Protein AF-A0A357KMP2-F1 (afdb_monomer_lite)

Rad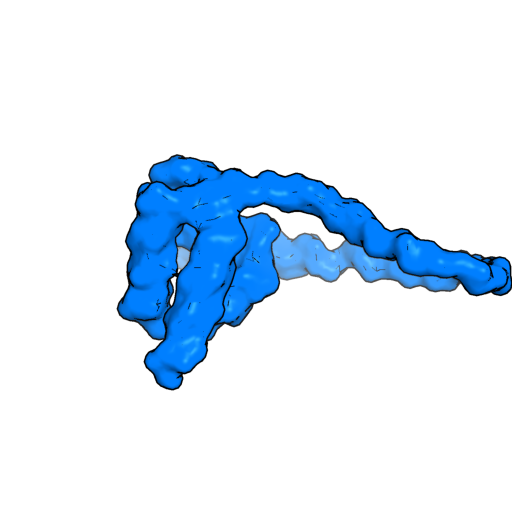ius of gyration: 18.33 Å; chains: 1; bounding box: 53×43×27 Å

Sequence (102 aa):
MFADAYLDALNSAADGLELDSKSAGDTPASSDIESSPAVPENMPKGLSKDGFEVFLQKRFFGSFAFYEKLDNDAKEKVFSAYGGKPNIDFVRDQIKRQYLRK

Structure (mmCIF, N/CA/C/O backbone):
data_AF-A0A357KMP2-F1
#
_entry.id   AF-A0A357KMP2-F1
#
loop_
_atom_site.group_PDB
_atom_site.id
_atom_site.type_symbol
_atom_site.label_atom_id
_atom_site.label_alt_id
_atom_site.label_comp_id
_atom_site.label_asym_id
_atom_site.label_entity_id
_atom_site.label_seq_id
_atom_site.pdbx_PDB_ins_code
_atom_site.Cartn_x
_atom_site.Cartn_y
_atom_site.Cartn_z
_atom_site.occupancy
_atom_site.B_iso_or_equiv
_atom_site.auth_seq_id
_atom_site.auth_comp_id
_atom_site.auth_asym_id
_atom_site.auth_atom_id
_atom_site.pdbx_PDB_model_num
ATOM 1 N N . MET A 1 1 ? -4.134 27.344 -0.720 1.00 49.44 1 MET A N 1
ATOM 2 C CA . MET A 1 1 ? -2.751 27.357 -1.238 1.00 49.44 1 MET A CA 1
ATOM 3 C C . MET A 1 1 ? -1.843 26.752 -0.172 1.00 49.44 1 MET A C 1
ATOM 5 O O . MET A 1 1 ? -1.400 27.478 0.699 1.00 49.44 1 MET A O 1
ATOM 9 N N . PHE A 1 2 ? -1.664 25.427 -0.157 1.00 54.44 2 PHE A N 1
ATOM 10 C CA . PHE A 1 2 ? -0.777 24.734 0.804 1.00 54.44 2 PHE A CA 1
ATOM 11 C C . PHE A 1 2 ? 0.027 23.586 0.156 1.00 54.44 2 PHE A C 1
ATOM 13 O O . PHE A 1 2 ? 0.756 22.888 0.848 1.00 54.44 2 PHE A O 1
ATOM 20 N N . ALA A 1 3 ? -0.103 23.381 -1.162 1.00 57.00 3 ALA A N 1
ATOM 21 C CA . ALA A 1 3 ? 0.567 22.296 -1.881 1.00 57.00 3 ALA A CA 1
ATOM 22 C C . ALA A 1 3 ? 2.037 22.624 -2.212 1.00 57.00 3 ALA A C 1
ATOM 24 O O . ALA A 1 3 ? 2.875 21.728 -2.198 1.00 57.00 3 ALA A O 1
ATOM 25 N N . ASP A 1 4 ? 2.364 23.903 -2.432 1.00 55.62 4 ASP A N 1
ATOM 26 C CA . ASP A 1 4 ? 3.716 24.336 -2.806 1.00 55.62 4 ASP A CA 1
ATOM 27 C C . ASP A 1 4 ? 4.765 24.103 -1.709 1.00 55.62 4 ASP A C 1
ATOM 29 O O . ASP A 1 4 ? 5.858 23.629 -1.995 1.00 55.62 4 ASP A O 1
ATOM 33 N N . ALA A 1 5 ? 4.424 24.342 -0.437 1.00 62.03 5 ALA A N 1
ATOM 34 C CA . ALA A 1 5 ? 5.373 24.179 0.672 1.00 62.03 5 ALA A CA 1
ATOM 35 C C . ALA A 1 5 ? 5.770 22.711 0.921 1.00 62.03 5 ALA A C 1
ATOM 37 O O . ALA A 1 5 ? 6.855 22.430 1.425 1.00 62.03 5 ALA A O 1
ATOM 38 N N . TYR A 1 6 ? 4.892 21.765 0.574 1.00 56.94 6 TYR A N 1
ATOM 39 C CA . TYR A 1 6 ? 5.162 20.339 0.745 1.00 56.94 6 TYR A CA 1
ATOM 40 C C . TYR A 1 6 ? 6.099 19.798 -0.346 1.00 56.94 6 TYR A C 1
ATOM 42 O O . TYR A 1 6 ? 6.945 18.950 -0.064 1.00 56.94 6 TYR A O 1
ATOM 50 N N . LEU A 1 7 ? 5.978 20.310 -1.576 1.00 61.59 7 LEU A N 1
ATOM 51 C CA . LEU A 1 7 ? 6.862 19.944 -2.686 1.00 61.59 7 LEU A CA 1
ATOM 52 C C . LEU A 1 7 ? 8.263 20.553 -2.534 1.00 61.59 7 LEU A C 1
ATOM 54 O O . LEU A 1 7 ? 9.247 19.875 -2.826 1.00 61.59 7 LEU A O 1
ATOM 58 N N . ASP A 1 8 ? 8.366 21.774 -2.006 1.00 64.25 8 ASP A N 1
ATOM 59 C CA . ASP A 1 8 ? 9.650 22.443 -1.749 1.00 64.25 8 ASP A CA 1
ATOM 60 C C . ASP A 1 8 ? 10.499 21.702 -0.695 1.00 64.25 8 ASP A C 1
ATOM 62 O O . ASP A 1 8 ? 11.690 21.445 -0.892 1.00 64.25 8 ASP A O 1
ATOM 66 N N . ALA A 1 9 ? 9.857 21.228 0.379 1.00 61.97 9 ALA A N 1
ATOM 67 C CA . ALA A 1 9 ? 10.526 20.469 1.435 1.00 61.97 9 ALA A CA 1
ATOM 68 C C . ALA A 1 9 ? 11.069 19.105 0.965 1.00 61.97 9 ALA A C 1
ATOM 70 O O . ALA A 1 9 ? 12.056 18.614 1.513 1.00 61.97 9 ALA A O 1
ATOM 71 N N . LEU A 1 10 ? 10.443 18.484 -0.042 1.00 61.62 10 LEU A N 1
ATOM 72 C CA . LEU A 1 10 ? 10.915 17.218 -0.614 1.00 61.62 10 LEU A CA 1
ATOM 73 C C . LEU A 1 10 ? 12.102 17.418 -1.560 1.00 61.62 10 LEU A C 1
ATOM 75 O O . LEU A 1 10 ? 12.981 16.558 -1.614 1.00 61.62 10 LEU A O 1
ATOM 79 N N . ASN A 1 11 ? 12.161 18.549 -2.265 1.00 58.81 11 ASN A N 1
ATOM 80 C CA . ASN A 1 11 ? 13.228 18.818 -3.225 1.00 58.81 11 ASN A CA 1
ATOM 81 C C . ASN A 1 11 ? 14.567 19.151 -2.537 1.00 58.81 11 ASN A C 1
ATOM 83 O O . ASN A 1 11 ? 15.624 18.795 -3.048 1.00 58.81 11 ASN A O 1
ATOM 87 N N . SER A 1 12 ? 14.537 19.739 -1.332 1.00 58.06 12 SER A N 1
ATOM 88 C CA . SER A 1 12 ? 15.751 20.011 -0.535 1.00 58.06 12 SER A CA 1
ATOM 89 C C . SER A 1 12 ? 16.427 18.766 0.061 1.00 58.06 12 SER A C 1
ATOM 91 O O . SER A 1 12 ? 17.560 18.855 0.520 1.00 58.06 12 SER A O 1
ATOM 93 N N . ALA A 1 13 ? 15.770 17.600 0.080 1.00 52.97 13 ALA A N 1
ATOM 94 C CA . ALA A 1 13 ? 16.345 16.376 0.653 1.00 52.97 13 ALA A CA 1
ATOM 95 C C . ALA A 1 13 ? 17.140 15.524 -0.360 1.00 52.97 13 ALA A C 1
ATOM 97 O O . ALA A 1 13 ? 17.728 14.515 0.029 1.00 52.97 13 ALA A O 1
ATOM 98 N N . ALA A 1 14 ? 17.147 15.899 -1.645 1.00 51.25 14 ALA A N 1
ATOM 99 C CA . ALA A 1 14 ? 17.776 15.131 -2.723 1.00 51.25 14 ALA A CA 1
ATOM 100 C C . ALA A 1 14 ? 19.175 15.641 -3.137 1.00 51.25 14 ALA A C 1
ATOM 102 O O . ALA A 1 14 ? 19.874 14.951 -3.875 1.00 51.25 14 ALA A O 1
ATOM 103 N N . ASP A 1 15 ? 19.608 16.804 -2.640 1.00 50.09 15 ASP A N 1
ATOM 104 C CA . ASP A 1 15 ? 20.831 17.505 -3.067 1.00 50.09 15 ASP A CA 1
ATOM 105 C C . ASP A 1 15 ? 21.998 17.292 -2.078 1.00 50.09 15 ASP A C 1
ATOM 107 O O . ASP A 1 15 ? 22.557 18.233 -1.527 1.00 50.09 15 ASP A O 1
ATOM 111 N N . GLY A 1 16 ? 22.313 16.035 -1.738 1.00 52.00 16 GLY A N 1
ATOM 112 C CA . GLY A 1 16 ? 23.310 15.765 -0.686 1.00 52.00 16 GLY A CA 1
ATOM 113 C C . GLY A 1 16 ? 24.052 14.432 -0.739 1.00 52.00 16 GLY A C 1
ATOM 114 O O . GLY A 1 16 ? 24.734 14.090 0.223 1.00 52.00 16 GLY A O 1
ATOM 115 N N . LEU A 1 17 ? 23.938 13.663 -1.823 1.00 48.72 17 LEU A N 1
ATOM 116 C CA . LEU A 1 17 ? 24.688 12.413 -1.995 1.00 48.72 17 LEU A CA 1
ATOM 117 C C . LEU A 1 17 ? 25.847 12.614 -2.981 1.00 48.72 17 LEU A C 1
ATOM 119 O O . LEU A 1 17 ? 25.830 12.108 -4.101 1.00 48.72 17 LEU A O 1
ATOM 123 N N . GLU A 1 18 ? 26.868 13.356 -2.545 1.00 48.31 18 GLU A N 1
ATOM 124 C CA . GLU A 1 18 ? 28.194 13.313 -3.166 1.00 48.31 18 GLU A CA 1
ATOM 125 C C . GLU A 1 18 ? 28.878 11.990 -2.791 1.00 48.31 18 GLU A C 1
ATOM 127 O O . GLU A 1 18 ? 29.311 11.777 -1.659 1.00 48.31 18 GLU A O 1
ATOM 132 N N . LEU A 1 19 ? 28.940 11.067 -3.752 1.00 49.41 19 LEU A N 1
ATOM 133 C CA . LEU A 1 19 ? 29.711 9.831 -3.649 1.00 49.41 19 LEU A CA 1
ATOM 134 C C . LEU A 1 19 ? 31.165 10.114 -4.043 1.00 49.41 19 LEU A C 1
ATOM 136 O O . LEU A 1 19 ? 31.521 10.098 -5.225 1.00 49.41 19 LEU A O 1
ATOM 140 N N . ASP A 1 20 ? 32.001 10.360 -3.033 1.00 47.44 20 ASP A N 1
ATOM 141 C CA . ASP A 1 20 ? 33.457 10.399 -3.168 1.00 47.44 20 ASP A CA 1
ATOM 142 C C . ASP A 1 20 ? 33.959 9.043 -3.692 1.00 47.44 20 ASP A C 1
ATOM 144 O O . ASP A 1 20 ? 33.853 7.996 -3.051 1.00 47.44 20 ASP A O 1
ATOM 148 N N . SER A 1 21 ? 34.457 9.065 -4.925 1.00 56.38 21 SER A N 1
ATOM 149 C CA . SER A 1 21 ? 35.055 7.919 -5.595 1.00 56.38 21 SER A CA 1
ATOM 150 C C . SER A 1 21 ? 36.549 7.885 -5.291 1.00 56.38 21 SER A C 1
ATOM 152 O O . SER A 1 21 ? 37.311 8.632 -5.911 1.00 56.38 21 SER A O 1
ATOM 154 N N . LYS A 1 22 ? 37.008 6.986 -4.406 1.00 45.28 22 LYS A N 1
ATOM 155 C CA . LYS A 1 22 ? 38.449 6.704 -4.293 1.00 45.28 22 LYS A CA 1
ATOM 156 C C . LYS A 1 22 ? 38.819 5.288 -3.819 1.00 45.28 22 LYS A C 1
ATOM 158 O O . LYS A 1 22 ? 38.771 4.968 -2.642 1.00 45.28 22 LYS A O 1
ATOM 163 N N . SER A 1 23 ? 39.396 4.552 -4.778 1.00 38.59 23 SER A N 1
ATOM 164 C CA . SER A 1 23 ? 40.558 3.648 -4.654 1.00 38.59 23 SER A CA 1
ATOM 165 C C . SER A 1 23 ? 40.370 2.159 -4.299 1.00 38.59 23 SER A C 1
ATOM 167 O O . SER A 1 23 ? 40.299 1.776 -3.142 1.00 38.59 23 SER A O 1
ATOM 169 N N . ALA A 1 24 ? 40.431 1.347 -5.366 1.00 48.38 24 ALA A N 1
ATOM 170 C CA . ALA A 1 24 ? 41.257 0.147 -5.612 1.00 48.38 24 ALA A CA 1
ATOM 171 C C . ALA A 1 24 ? 41.634 -0.830 -4.473 1.00 48.38 24 ALA A C 1
ATOM 173 O O . ALA A 1 24 ? 42.283 -0.444 -3.505 1.00 48.38 24 ALA A O 1
ATOM 174 N N . GLY A 1 25 ? 41.435 -2.134 -4.729 1.00 41.47 25 GLY A N 1
ATOM 175 C CA . GLY A 1 25 ? 42.171 -3.211 -4.049 1.00 41.47 25 GLY A CA 1
ATOM 176 C C . GLY A 1 25 ? 41.544 -4.609 -4.139 1.00 41.47 25 GLY A C 1
ATOM 177 O O . GLY A 1 25 ? 40.756 -4.972 -3.283 1.00 41.47 25 GLY A O 1
ATOM 178 N N . ASP A 1 26 ? 41.910 -5.349 -5.188 1.00 46.34 26 ASP A N 1
ATOM 179 C CA . ASP A 1 26 ? 42.086 -6.810 -5.327 1.00 46.34 26 ASP A CA 1
ATOM 180 C C . ASP A 1 26 ? 41.610 -7.789 -4.212 1.00 46.34 26 ASP A C 1
ATOM 182 O O . ASP A 1 26 ? 42.028 -7.670 -3.061 1.00 46.34 26 ASP A O 1
ATOM 186 N N . THR A 1 27 ? 40.869 -8.842 -4.621 1.00 46.38 27 THR A N 1
ATOM 187 C CA . THR A 1 27 ? 40.857 -10.270 -4.159 1.00 46.38 27 THR A CA 1
ATOM 188 C C . THR A 1 27 ? 39.427 -10.840 -3.957 1.00 46.38 27 THR A C 1
ATOM 190 O O . THR A 1 27 ? 38.604 -10.204 -3.299 1.00 46.38 27 THR A O 1
ATOM 193 N N . PRO A 1 28 ? 39.087 -12.037 -4.499 1.00 63.66 28 PRO A N 1
ATOM 194 C CA . PRO A 1 28 ? 37.717 -12.551 -4.551 1.00 63.66 28 PRO A CA 1
ATOM 195 C C . PRO A 1 28 ? 37.355 -13.375 -3.308 1.00 63.66 28 PRO A C 1
ATOM 197 O O . PRO A 1 28 ? 38.062 -14.317 -2.956 1.00 63.66 28 PRO A O 1
ATOM 200 N N . ALA A 1 29 ? 36.212 -13.093 -2.683 1.00 41.38 29 ALA A N 1
ATOM 201 C CA . ALA A 1 29 ? 35.613 -14.000 -1.709 1.00 41.38 29 ALA A CA 1
ATOM 202 C C . ALA A 1 29 ? 34.102 -13.771 -1.587 1.00 41.38 29 ALA A C 1
ATOM 204 O O . ALA A 1 29 ? 33.653 -12.674 -1.288 1.00 41.38 29 ALA A O 1
ATOM 205 N N . SER A 1 30 ? 33.369 -14.854 -1.853 1.00 46.25 30 SER A N 1
ATOM 206 C CA . SER A 1 30 ? 32.069 -15.247 -1.304 1.00 46.25 30 SER A CA 1
ATOM 207 C C . SER A 1 30 ? 31.111 -14.172 -0.797 1.00 46.25 30 SER A C 1
ATOM 209 O O . SER A 1 30 ? 31.333 -13.581 0.249 1.00 46.25 30 SER A O 1
ATOM 211 N N . SER A 1 31 ? 29.952 -14.118 -1.462 1.00 50.78 31 SER A N 1
ATOM 212 C CA . SER A 1 31 ? 28.616 -14.074 -0.852 1.00 50.78 31 SER A CA 1
ATOM 213 C C . SER A 1 31 ? 28.530 -13.476 0.554 1.00 50.78 31 SER A C 1
ATOM 215 O O . SER A 1 31 ? 28.258 -14.198 1.511 1.00 50.78 31 SER A O 1
ATOM 217 N N . ASP A 1 32 ? 28.672 -12.160 0.662 1.00 41.88 32 ASP A N 1
ATOM 218 C CA . ASP A 1 32 ? 28.129 -11.423 1.796 1.00 41.88 32 ASP A CA 1
ATOM 219 C C . ASP A 1 32 ? 26.849 -10.759 1.293 1.00 41.88 32 ASP A C 1
ATOM 221 O O . ASP A 1 32 ? 26.855 -9.763 0.569 1.00 41.88 32 ASP A O 1
ATOM 225 N N . ILE A 1 33 ? 25.732 -11.440 1.550 1.00 54.38 33 ILE A N 1
ATOM 226 C CA . ILE A 1 33 ? 24.401 -10.868 1.396 1.00 54.38 33 ILE A CA 1
ATOM 227 C C . ILE A 1 33 ? 24.375 -9.716 2.388 1.00 54.38 33 ILE A C 1
ATOM 229 O O . ILE A 1 33 ? 24.209 -9.942 3.585 1.00 54.38 33 ILE A O 1
ATOM 233 N N . GLU A 1 34 ? 24.601 -8.512 1.863 1.00 46.78 34 GLU A N 1
ATOM 234 C CA . GLU A 1 34 ? 24.513 -7.251 2.578 1.00 46.78 34 GLU A CA 1
ATOM 235 C C . GLU A 1 34 ? 23.243 -7.288 3.421 1.00 46.78 34 GLU A C 1
ATOM 237 O O . GLU A 1 34 ? 22.117 -7.320 2.909 1.00 46.78 34 GLU A O 1
ATOM 242 N N . SER A 1 35 ? 23.462 -7.425 4.727 1.00 48.19 35 SER A N 1
ATOM 243 C CA . SER A 1 35 ? 22.432 -7.556 5.739 1.00 48.19 35 SER A CA 1
ATOM 244 C C . SER A 1 35 ? 21.640 -6.255 5.720 1.00 48.19 35 SER A C 1
ATOM 246 O O . SER A 1 35 ? 21.984 -5.283 6.391 1.00 48.19 35 SER A O 1
ATOM 248 N N . SER A 1 36 ? 20.615 -6.211 4.862 1.00 48.97 36 SER A N 1
ATOM 249 C CA . SER A 1 36 ? 19.649 -5.124 4.827 1.00 48.97 36 SER A CA 1
ATOM 250 C C . SER A 1 36 ? 19.169 -4.942 6.262 1.00 48.97 36 SER A C 1
ATOM 252 O O . SER A 1 36 ? 18.761 -5.937 6.872 1.00 48.97 36 SER A O 1
ATOM 254 N N . PRO A 1 37 ? 19.238 -3.723 6.830 1.00 45.25 37 PRO A N 1
ATOM 255 C CA . PRO A 1 37 ? 18.793 -3.491 8.195 1.00 45.25 37 PRO A CA 1
ATOM 256 C C . PRO A 1 37 ? 17.383 -4.049 8.287 1.00 45.25 37 PRO A C 1
ATOM 258 O O . PRO A 1 37 ? 16.552 -3.666 7.466 1.00 45.25 37 PRO A O 1
ATOM 261 N N . ALA A 1 38 ? 17.163 -5.006 9.198 1.00 52.06 38 ALA A N 1
ATOM 262 C CA . ALA A 1 38 ? 15.905 -5.724 9.349 1.00 52.06 38 ALA A CA 1
ATOM 263 C C . ALA A 1 38 ? 14.773 -4.699 9.393 1.00 52.06 38 ALA A C 1
ATOM 265 O O . ALA A 1 38 ? 14.544 -4.036 10.408 1.00 52.06 38 ALA A O 1
ATOM 266 N N . VAL A 1 39 ? 14.144 -4.479 8.237 1.00 58.03 39 VAL A N 1
ATOM 267 C CA . VAL A 1 39 ? 13.148 -3.432 8.101 1.00 58.03 39 VAL A CA 1
ATOM 268 C C . VAL A 1 39 ? 12.015 -3.908 8.985 1.00 58.03 39 VAL A C 1
ATOM 270 O O . VAL A 1 39 ? 11.611 -5.058 8.819 1.00 58.03 39 VAL A O 1
ATOM 273 N N . PRO A 1 40 ? 11.546 -3.111 9.960 1.00 61.19 40 PRO A N 1
ATOM 274 C CA . PRO A 1 40 ? 10.537 -3.582 10.890 1.00 61.19 40 PRO A CA 1
ATOM 275 C C . PRO A 1 40 ? 9.352 -4.107 10.083 1.00 61.19 40 PRO A C 1
ATOM 277 O O . PRO A 1 40 ? 8.642 -3.343 9.429 1.00 61.19 40 PRO A O 1
ATOM 280 N N . GLU A 1 41 ? 9.182 -5.430 10.097 1.00 66.81 41 GLU A N 1
ATOM 281 C CA . GLU A 1 41 ? 8.192 -6.126 9.270 1.00 66.81 41 GLU A CA 1
ATOM 282 C C . GLU A 1 41 ? 6.766 -5.719 9.674 1.00 66.81 41 GLU A C 1
ATOM 284 O O . GLU A 1 41 ? 5.807 -5.845 8.908 1.00 66.81 41 GLU A O 1
ATOM 289 N N . ASN A 1 42 ? 6.626 -5.188 10.890 1.00 78.50 42 ASN A N 1
ATOM 290 C CA . ASN A 1 42 ? 5.376 -4.722 11.456 1.00 78.50 42 ASN A CA 1
ATOM 291 C C . ASN A 1 42 ? 5.153 -3.239 11.162 1.00 78.50 42 ASN A C 1
ATOM 293 O O . ASN A 1 42 ? 5.882 -2.361 11.628 1.00 78.50 42 ASN A O 1
ATOM 297 N N . MET A 1 43 ? 4.083 -2.972 10.418 1.00 88.38 43 MET A N 1
ATOM 298 C CA . MET A 1 43 ? 3.589 -1.624 10.180 1.00 88.38 43 MET A CA 1
ATOM 299 C C . MET A 1 43 ? 2.821 -1.139 11.425 1.00 88.38 43 MET A C 1
ATOM 301 O O . MET A 1 43 ? 2.243 -1.959 12.149 1.00 88.38 43 MET A O 1
ATOM 305 N N . PRO A 1 44 ? 2.763 0.181 11.691 1.00 88.69 44 PRO A N 1
ATOM 306 C CA . PRO A 1 44 ? 1.903 0.732 12.735 1.00 88.69 44 PRO A CA 1
ATOM 307 C C . PRO A 1 44 ? 0.468 0.278 12.486 1.00 88.69 44 PRO A C 1
ATOM 309 O O . PRO A 1 44 ? 0.079 0.166 11.327 1.00 88.69 44 PRO A O 1
ATOM 312 N N . LYS A 1 45 ? -0.323 0.019 13.529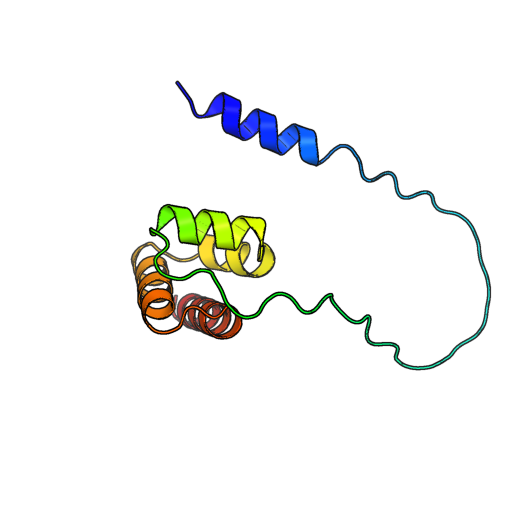 1.00 89.25 45 LYS A N 1
ATOM 313 C CA . LYS A 1 45 ? -1.746 -0.336 13.383 1.00 89.25 45 LYS A CA 1
ATOM 314 C C . LYS A 1 45 ? -2.620 0.914 13.449 1.00 89.25 45 LYS A C 1
ATOM 316 O O . LYS A 1 45 ? -2.248 1.884 14.099 1.00 89.25 45 LYS A O 1
ATOM 321 N N . GLY A 1 46 ? -3.800 0.852 12.833 1.00 89.50 46 GLY A N 1
ATOM 322 C CA . GLY A 1 46 ? -4.811 1.907 12.955 1.00 89.50 46 GLY A CA 1
ATOM 323 C C . GLY A 1 46 ? -4.469 3.204 12.218 1.00 89.50 46 GLY A C 1
ATOM 324 O O . GLY A 1 46 ? -5.003 4.250 12.572 1.00 89.50 46 GLY A O 1
ATOM 325 N N . LEU A 1 47 ? -3.587 3.159 11.213 1.00 90.69 47 LEU A N 1
ATOM 326 C CA . LEU A 1 47 ? -3.359 4.312 10.348 1.00 90.69 47 LEU A CA 1
ATOM 327 C C . LEU A 1 47 ? -4.605 4.579 9.497 1.00 90.69 47 LEU A C 1
ATOM 329 O O . LEU A 1 47 ? -5.191 3.656 8.928 1.00 90.69 47 LEU A O 1
ATOM 333 N N . SER A 1 48 ? -4.968 5.853 9.362 1.00 92.69 48 SER A N 1
ATOM 334 C CA . SER A 1 48 ? -5.888 6.313 8.317 1.00 92.69 48 SER A CA 1
ATOM 335 C C . SER A 1 48 ? -5.308 6.014 6.932 1.00 92.69 48 SER A C 1
ATOM 337 O O . SER A 1 48 ? -4.095 5.863 6.798 1.00 92.69 48 SER A O 1
ATOM 339 N N . LYS A 1 49 ? -6.143 5.990 5.887 1.00 90.31 49 LYS A N 1
ATOM 340 C CA . LYS A 1 49 ? -5.694 5.708 4.510 1.00 90.31 49 LYS A CA 1
ATOM 341 C C . LYS A 1 49 ? -4.526 6.602 4.073 1.00 90.31 49 LYS A C 1
ATOM 343 O O . L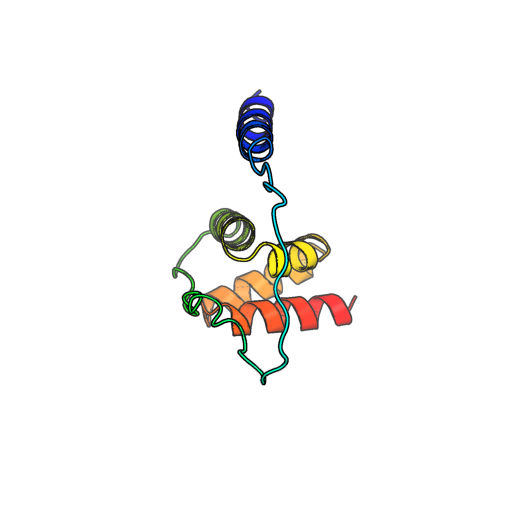YS A 1 49 ? -3.503 6.088 3.646 1.00 90.31 49 LYS A O 1
ATOM 348 N N . ASP A 1 50 ? -4.646 7.910 4.284 1.00 92.31 50 ASP A N 1
ATOM 349 C CA . ASP A 1 50 ? -3.576 8.879 4.008 1.00 92.31 50 ASP A CA 1
ATOM 350 C C . ASP A 1 50 ? -2.293 8.573 4.806 1.00 92.31 50 ASP A C 1
ATOM 352 O O . ASP A 1 50 ? -1.204 8.469 4.250 1.00 92.31 50 ASP A O 1
ATOM 356 N N . GLY A 1 51 ? -2.431 8.287 6.105 1.00 92.88 51 GLY A N 1
ATOM 357 C CA . GLY A 1 51 ? -1.304 7.911 6.961 1.00 92.88 51 GLY A CA 1
ATOM 358 C C . GLY A 1 51 ? -0.632 6.600 6.541 1.00 92.88 51 GLY A C 1
ATOM 359 O O . GLY A 1 51 ? 0.588 6.483 6.635 1.00 92.88 51 GLY A O 1
ATOM 360 N N . PHE A 1 52 ? -1.404 5.627 6.050 1.00 94.38 52 PHE A N 1
ATOM 361 C CA . PHE A 1 52 ? -0.888 4.390 5.469 1.00 94.38 52 PHE A CA 1
ATOM 362 C C . PHE A 1 52 ? -0.082 4.675 4.199 1.00 94.38 52 PHE A C 1
ATOM 364 O O . PHE A 1 52 ? 1.026 4.158 4.069 1.00 94.38 52 PHE A O 1
ATOM 371 N N . GLU A 1 53 ? -0.591 5.516 3.299 1.00 94.38 53 GLU A N 1
ATOM 372 C CA . GLU A 1 53 ? 0.086 5.865 2.046 1.00 94.38 53 GLU A CA 1
ATOM 373 C C . GLU A 1 53 ? 1.382 6.638 2.303 1.00 94.38 53 GLU A C 1
ATOM 375 O O . GLU A 1 53 ? 2.435 6.249 1.797 1.00 94.38 53 GLU A O 1
ATOM 380 N N . VAL A 1 54 ? 1.346 7.647 3.178 1.00 94.56 54 VAL A N 1
ATOM 381 C CA . VAL A 1 54 ? 2.534 8.406 3.601 1.00 94.56 54 VAL A CA 1
ATOM 382 C C . VAL A 1 54 ? 3.561 7.490 4.268 1.00 94.56 54 VAL A C 1
ATOM 384 O O . VAL A 1 54 ? 4.764 7.608 4.024 1.00 94.56 54 VAL A O 1
ATOM 387 N N . PHE A 1 55 ? 3.117 6.556 5.111 1.00 92.50 55 PHE A N 1
ATOM 388 C CA . PHE A 1 55 ? 4.011 5.593 5.748 1.00 92.50 55 PHE A CA 1
ATOM 389 C C . PHE A 1 55 ? 4.638 4.639 4.724 1.00 92.50 55 PHE A C 1
ATOM 391 O O . PHE A 1 55 ? 5.849 4.403 4.765 1.00 92.50 55 PHE A O 1
ATOM 398 N N . LEU A 1 56 ? 3.839 4.129 3.784 1.00 93.06 56 LEU A N 1
ATOM 399 C CA . LEU A 1 56 ? 4.296 3.251 2.711 1.00 93.06 56 LEU A CA 1
ATOM 400 C C . LEU A 1 56 ? 5.305 3.971 1.809 1.00 93.06 56 LEU A C 1
ATOM 402 O O . LEU A 1 56 ? 6.343 3.400 1.493 1.00 93.06 56 LEU A O 1
ATOM 406 N N . GLN A 1 57 ? 5.060 5.236 1.473 1.00 93.38 57 GLN A N 1
ATOM 407 C CA . GLN A 1 57 ? 5.976 6.072 0.698 1.00 93.38 57 GLN A CA 1
ATOM 408 C C . GLN A 1 57 ? 7.306 6.294 1.430 1.00 93.38 57 GLN A C 1
ATOM 410 O O . GLN A 1 57 ? 8.368 6.083 0.849 1.00 93.38 57 GLN A O 1
ATOM 415 N N . LYS A 1 58 ? 7.261 6.679 2.712 1.00 91.56 58 LYS A N 1
ATOM 416 C CA . LYS A 1 58 ? 8.460 7.032 3.493 1.00 91.56 58 LYS A CA 1
ATOM 417 C C . LYS A 1 58 ? 9.318 5.835 3.887 1.00 91.56 58 LYS A C 1
ATOM 419 O O . LYS A 1 58 ? 10.532 5.971 3.993 1.00 91.56 58 LYS A O 1
ATOM 424 N N . ARG A 1 59 ? 8.704 4.687 4.186 1.00 90.81 59 ARG A N 1
ATOM 425 C CA . ARG A 1 59 ? 9.420 3.501 4.695 1.00 90.81 59 ARG A CA 1
ATOM 426 C C . ARG A 1 59 ? 9.629 2.421 3.644 1.00 90.81 59 ARG A C 1
ATOM 428 O O . ARG A 1 59 ? 10.548 1.624 3.785 1.00 90.81 59 ARG A O 1
ATOM 435 N N . PHE A 1 60 ? 8.799 2.390 2.604 1.00 91.38 60 PHE A N 1
ATOM 436 C CA . PHE A 1 60 ? 8.756 1.302 1.630 1.00 91.38 60 PHE A CA 1
ATOM 437 C C . PHE A 1 60 ? 8.510 1.824 0.213 1.00 91.38 60 PHE A C 1
ATOM 439 O O . PHE A 1 60 ? 7.640 1.317 -0.501 1.00 91.38 60 PHE A O 1
ATOM 446 N N . PHE A 1 61 ? 9.304 2.812 -0.209 1.00 90.06 61 PHE A N 1
ATOM 447 C CA . PHE A 1 61 ? 9.150 3.495 -1.496 1.00 90.06 61 PHE A CA 1
ATOM 448 C C . PHE A 1 61 ? 9.011 2.531 -2.684 1.00 90.06 61 PHE A C 1
ATOM 450 O O . PHE A 1 61 ? 8.139 2.708 -3.529 1.00 90.06 61 PHE A O 1
ATOM 457 N N . GLY A 1 62 ? 9.790 1.443 -2.703 1.00 91.19 62 GLY A N 1
ATOM 458 C CA . GLY A 1 62 ? 9.679 0.418 -3.743 1.00 91.19 62 GLY A CA 1
ATOM 459 C C . GLY A 1 62 ? 8.288 -0.220 -3.820 1.00 91.19 62 GLY A C 1
ATOM 460 O O . GLY A 1 62 ? 7.771 -0.410 -4.911 1.00 91.19 62 GLY A O 1
ATOM 461 N N . SER A 1 63 ? 7.641 -0.500 -2.682 1.00 92.31 63 SER A N 1
ATOM 462 C CA . SER A 1 63 ? 6.255 -1.002 -2.659 1.00 92.31 63 SER A CA 1
ATOM 463 C C . SER A 1 63 ? 5.251 0.099 -3.011 1.00 92.31 63 SER A C 1
ATOM 465 O O . SER A 1 63 ? 4.280 -0.163 -3.723 1.00 92.31 63 SER A O 1
ATOM 467 N N . PHE A 1 64 ? 5.508 1.331 -2.565 1.00 94.81 64 PHE A N 1
ATOM 468 C CA . PHE A 1 64 ? 4.678 2.490 -2.883 1.00 94.81 64 PHE A CA 1
ATOM 469 C C . PHE A 1 64 ? 4.626 2.780 -4.390 1.00 94.81 64 PHE A C 1
ATOM 471 O O . PHE A 1 64 ? 3.542 2.990 -4.919 1.00 94.81 64 PHE A O 1
ATOM 478 N N . ALA A 1 65 ? 5.746 2.685 -5.110 1.00 94.75 65 ALA A N 1
ATOM 479 C CA . ALA A 1 65 ? 5.794 2.915 -6.557 1.00 94.75 65 ALA A CA 1
ATOM 480 C C . ALA A 1 65 ? 4.890 1.957 -7.363 1.00 94.75 65 ALA A C 1
ATOM 482 O O . ALA A 1 65 ? 4.381 2.315 -8.426 1.00 94.75 65 ALA A O 1
ATOM 483 N N . PHE A 1 66 ? 4.663 0.732 -6.870 1.00 94.56 66 PHE A N 1
ATOM 484 C CA . PHE A 1 66 ? 3.673 -0.182 -7.455 1.00 94.56 66 PHE A CA 1
ATOM 485 C C . PHE A 1 66 ? 2.257 0.124 -6.973 1.00 94.56 66 PHE A C 1
ATOM 487 O O . PHE A 1 66 ? 1.319 0.047 -7.764 1.00 94.56 66 PHE A O 1
ATOM 494 N N . TYR A 1 67 ? 2.100 0.485 -5.697 1.00 94.50 67 TYR A N 1
ATOM 495 C CA . TYR A 1 67 ? 0.816 0.883 -5.126 1.00 94.50 67 TYR A CA 1
ATOM 496 C C . TYR A 1 67 ? 0.229 2.112 -5.831 1.00 94.50 67 TYR A C 1
ATOM 498 O O . TYR A 1 67 ? -0.960 2.134 -6.132 1.00 94.50 67 TYR A O 1
ATOM 506 N N . GLU A 1 68 ? 1.045 3.113 -6.156 1.00 94.75 68 GLU A N 1
ATOM 507 C CA . GLU A 1 68 ? 0.614 4.344 -6.820 1.00 94.75 68 GLU A CA 1
ATOM 508 C C . GLU A 1 68 ? -0.024 4.068 -8.185 1.00 94.75 68 GLU A C 1
ATOM 510 O O . GLU A 1 68 ? -1.033 4.685 -8.532 1.00 94.75 68 GLU A O 1
ATOM 515 N N . LYS A 1 69 ? 0.502 3.070 -8.905 1.00 93.75 69 LYS A N 1
ATOM 516 C CA . LYS A 1 69 ? -0.009 2.627 -10.206 1.00 93.75 69 LYS A CA 1
ATOM 517 C C . LYS A 1 69 ? -1.353 1.908 -10.114 1.00 93.75 69 LYS A C 1
ATOM 519 O O . LYS A 1 69 ? -1.976 1.700 -11.150 1.00 93.75 69 LYS A O 1
ATOM 524 N N . LEU A 1 70 ? -1.801 1.487 -8.931 1.00 93.56 70 LEU A N 1
ATOM 525 C CA . LEU A 1 70 ? -3.096 0.830 -8.741 1.00 93.56 70 LEU A CA 1
ATOM 526 C C . LEU A 1 70 ? -4.263 1.818 -8.901 1.00 93.56 70 LEU A C 1
ATOM 528 O O . LEU A 1 70 ? -4.158 2.988 -8.533 1.00 93.56 70 LEU A O 1
ATOM 532 N N . ASP A 1 71 ? -5.396 1.336 -9.416 1.00 93.38 71 ASP A N 1
ATOM 533 C CA . ASP A 1 71 ? -6.643 2.111 -9.431 1.00 93.38 71 ASP A CA 1
ATOM 534 C C . ASP A 1 71 ? -7.236 2.217 -8.019 1.00 93.38 71 ASP A C 1
ATOM 536 O O . ASP A 1 71 ? -6.861 1.469 -7.112 1.00 93.38 71 ASP A O 1
ATOM 540 N N . ASN A 1 72 ? -8.186 3.133 -7.821 1.00 91.81 72 ASN A N 1
ATOM 541 C CA . ASN A 1 72 ? -8.742 3.425 -6.494 1.00 91.81 72 ASN A CA 1
ATOM 542 C C . ASN A 1 72 ? -9.336 2.192 -5.788 1.00 91.81 72 ASN A C 1
ATOM 544 O O . ASN A 1 72 ? -9.105 2.021 -4.593 1.00 91.81 72 ASN A O 1
ATOM 548 N N . ASP A 1 73 ? -10.017 1.310 -6.525 1.00 93.44 73 ASP A N 1
ATOM 549 C CA . ASP A 1 73 ? -10.578 0.057 -5.995 1.00 93.44 73 ASP A CA 1
ATOM 550 C C . ASP A 1 73 ? -9.477 -0.914 -5.522 1.00 93.44 73 ASP A C 1
ATOM 552 O O . ASP A 1 73 ? -9.528 -1.471 -4.423 1.00 93.44 73 ASP A O 1
ATOM 556 N N . ALA A 1 74 ? -8.411 -1.056 -6.313 1.00 94.25 74 ALA A N 1
ATOM 557 C CA . ALA A 1 74 ? -7.255 -1.874 -5.964 1.00 94.25 74 ALA A CA 1
ATOM 558 C C . ALA A 1 74 ? -6.505 -1.318 -4.740 1.00 94.25 74 ALA A C 1
ATOM 560 O O . AL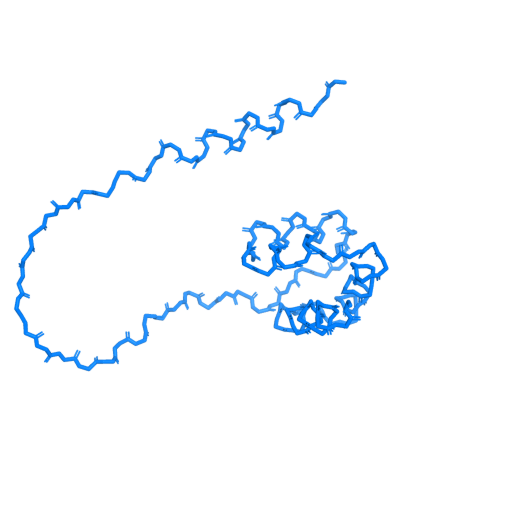A A 1 74 ? -6.113 -2.084 -3.855 1.00 94.25 74 ALA A O 1
ATOM 561 N N . LYS A 1 75 ? -6.349 0.008 -4.651 1.00 94.00 75 LYS A N 1
ATOM 562 C CA . LYS A 1 75 ? -5.769 0.696 -3.485 1.00 94.00 75 LYS A CA 1
ATOM 563 C C . LYS A 1 75 ? -6.589 0.452 -2.219 1.00 94.00 75 LYS A C 1
ATOM 565 O O . LYS A 1 75 ? -6.031 0.130 -1.171 1.00 94.00 75 LYS A O 1
ATOM 570 N N . GLU A 1 76 ? -7.913 0.537 -2.319 1.00 94.81 76 GLU A N 1
ATOM 571 C CA . GLU A 1 76 ? -8.820 0.272 -1.199 1.00 94.81 76 GLU A CA 1
ATOM 572 C C . GLU A 1 76 ? -8.725 -1.175 -0.705 1.00 94.81 76 GLU A C 1
ATOM 574 O O . GLU A 1 76 ? -8.634 -1.407 0.502 1.00 94.81 76 GLU A O 1
ATOM 579 N N . LYS A 1 77 ? -8.628 -2.149 -1.616 1.00 93.88 77 LYS A N 1
ATOM 580 C CA . LYS A 1 77 ? -8.411 -3.562 -1.262 1.00 93.88 77 LYS A CA 1
ATOM 581 C C . LYS A 1 77 ? -7.102 -3.782 -0.504 1.00 93.88 77 LYS A C 1
ATOM 583 O O . LYS A 1 77 ? -7.084 -4.538 0.466 1.00 93.88 77 LYS A O 1
ATOM 588 N N . VAL A 1 78 ? -6.017 -3.120 -0.910 1.00 94.81 78 VAL A N 1
ATOM 589 C CA . VAL A 1 78 ? -4.725 -3.195 -0.203 1.00 94.81 78 VAL A CA 1
ATOM 590 C C . VAL A 1 78 ? -4.835 -2.582 1.196 1.00 94.81 78 VAL A C 1
ATOM 592 O O . VAL A 1 78 ? -4.389 -3.201 2.163 1.00 94.81 78 VAL A O 1
ATOM 595 N N . PHE A 1 79 ? -5.459 -1.409 1.325 1.00 94.62 79 PHE A N 1
ATOM 596 C CA . PHE A 1 79 ? -5.646 -0.753 2.623 1.00 94.62 79 PHE A CA 1
ATOM 597 C C . PHE A 1 79 ? -6.538 -1.574 3.568 1.00 94.62 79 PHE A C 1
ATOM 599 O O . PHE A 1 79 ? -6.207 -1.761 4.739 1.00 94.62 79 PHE A O 1
ATOM 606 N N . SER A 1 80 ? -7.631 -2.141 3.053 1.00 94.19 80 SER A N 1
ATOM 607 C CA . SER A 1 80 ? -8.504 -3.046 3.808 1.00 94.19 80 SER A CA 1
ATOM 608 C C . SER A 1 80 ? -7.739 -4.278 4.310 1.00 94.19 80 SER A C 1
ATOM 610 O O . SER A 1 80 ? -7.837 -4.650 5.481 1.00 94.19 80 SER A O 1
ATOM 612 N N . ALA A 1 81 ? -6.889 -4.862 3.459 1.00 92.62 81 ALA A N 1
ATOM 613 C CA . ALA A 1 81 ? -6.050 -5.998 3.824 1.00 92.62 81 ALA A CA 1
ATOM 614 C C . ALA A 1 81 ? -5.009 -5.637 4.904 1.00 92.62 81 ALA A C 1
ATOM 616 O O . ALA A 1 81 ? -4.804 -6.411 5.844 1.00 92.62 81 ALA A O 1
ATOM 617 N N . TYR A 1 82 ? -4.405 -4.448 4.822 1.00 93.50 82 TYR A N 1
ATOM 618 C CA . TYR A 1 82 ? -3.537 -3.904 5.874 1.00 93.50 82 TYR A CA 1
ATOM 619 C C . TYR A 1 82 ? -4.265 -3.818 7.227 1.00 93.50 82 TYR A C 1
ATOM 621 O O . TYR A 1 82 ? -3.691 -4.200 8.249 1.00 93.50 82 TYR A O 1
ATOM 629 N N . GLY A 1 83 ? -5.534 -3.393 7.240 1.00 90.25 83 GLY A N 1
ATOM 630 C CA . GLY A 1 83 ? -6.346 -3.313 8.459 1.00 90.25 83 GLY A CA 1
ATOM 631 C C . GLY A 1 83 ? -6.486 -4.653 9.194 1.00 90.25 83 GLY A C 1
ATOM 632 O O . GLY A 1 83 ? -6.488 -4.682 10.424 1.00 90.25 83 GLY A O 1
ATOM 633 N N . GLY A 1 84 ? -6.536 -5.768 8.455 1.00 89.56 84 GLY A N 1
ATOM 634 C CA . GLY A 1 84 ? -6.549 -7.117 9.030 1.00 89.56 84 GLY A CA 1
ATOM 635 C C . GLY A 1 84 ? -5.165 -7.613 9.463 1.00 89.56 84 GLY A C 1
ATOM 636 O O . GLY A 1 84 ? -5.028 -8.228 10.523 1.00 89.56 84 GLY A O 1
ATOM 637 N N . LYS A 1 85 ? -4.127 -7.343 8.662 1.00 89.25 85 LYS A N 1
ATOM 638 C CA . LYS A 1 85 ? -2.747 -7.764 8.942 1.00 89.25 85 LYS A CA 1
ATOM 639 C C . LYS A 1 85 ? -1.756 -6.636 8.608 1.00 89.25 85 LYS A C 1
ATOM 641 O O . LYS A 1 85 ? -1.284 -6.556 7.473 1.00 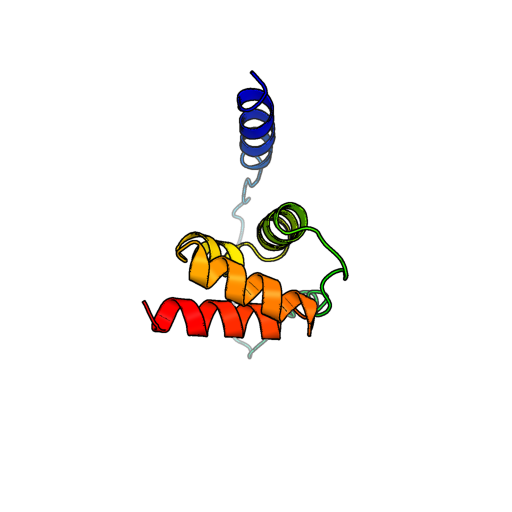89.25 85 LYS A O 1
ATOM 646 N N . PRO A 1 86 ? -1.392 -5.797 9.596 1.00 88.25 86 PRO A N 1
ATOM 647 C CA . PRO A 1 86 ? -0.510 -4.645 9.405 1.00 88.25 86 PRO A CA 1
ATOM 648 C C . PRO A 1 86 ? 0.963 -5.077 9.364 1.00 88.25 86 PRO A C 1
ATOM 650 O O . PRO A 1 86 ? 1.755 -4.797 10.262 1.00 88.25 86 PRO A O 1
ATOM 653 N N . ASN A 1 87 ? 1.316 -5.811 8.315 1.00 91.00 87 ASN A N 1
ATOM 654 C CA . ASN A 1 87 ? 2.647 -6.345 8.050 1.00 91.00 87 ASN A CA 1
ATOM 655 C C . ASN A 1 87 ? 3.039 -6.011 6.608 1.00 91.00 87 ASN A C 1
ATOM 657 O O . ASN A 1 87 ? 2.225 -6.165 5.692 1.00 91.00 87 ASN A O 1
ATOM 661 N N . ILE A 1 88 ? 4.273 -5.554 6.407 1.00 91.12 88 ILE A N 1
ATOM 662 C CA . ILE A 1 88 ? 4.687 -5.035 5.104 1.00 91.12 88 ILE A CA 1
ATOM 663 C C . ILE A 1 88 ? 4.751 -6.114 4.025 1.00 91.12 88 ILE A C 1
ATOM 665 O O . ILE A 1 88 ? 4.359 -5.844 2.891 1.00 91.12 88 ILE A O 1
ATOM 669 N N . ASP A 1 89 ? 5.200 -7.326 4.339 1.00 91.38 89 ASP A N 1
ATOM 670 C CA . ASP A 1 89 ? 5.294 -8.393 3.339 1.00 91.38 89 ASP A CA 1
ATOM 671 C C . ASP A 1 89 ? 3.909 -8.810 2.864 1.00 91.38 89 ASP A C 1
ATOM 673 O O . ASP A 1 89 ? 3.679 -8.968 1.664 1.00 91.38 89 ASP A O 1
ATOM 677 N N . PHE A 1 90 ? 2.944 -8.859 3.786 1.00 92.50 90 PHE A N 1
ATOM 678 C CA . PHE A 1 90 ? 1.547 -9.068 3.431 1.00 92.50 90 PHE A CA 1
ATOM 679 C C . PHE A 1 90 ? 1.010 -7.949 2.530 1.00 92.50 90 PHE A C 1
ATOM 681 O O . PHE A 1 90 ? 0.392 -8.229 1.503 1.00 92.50 90 PHE A O 1
ATOM 688 N N . VAL A 1 91 ? 1.273 -6.685 2.870 1.00 93.31 91 VAL A N 1
ATOM 689 C CA . VAL A 1 91 ? 0.855 -5.533 2.056 1.00 93.31 91 VAL A CA 1
ATOM 690 C C . VAL A 1 91 ? 1.498 -5.569 0.668 1.00 93.31 91 VAL A C 1
ATOM 692 O O . VAL A 1 91 ? 0.811 -5.361 -0.331 1.00 93.31 91 VAL A O 1
ATOM 695 N N . ARG A 1 92 ? 2.787 -5.903 0.574 1.00 93.94 92 ARG A N 1
ATOM 696 C CA . ARG A 1 92 ? 3.517 -6.030 -0.694 1.00 93.94 92 ARG A CA 1
ATOM 697 C C . ARG A 1 92 ? 2.921 -7.119 -1.576 1.00 93.94 92 ARG A C 1
ATOM 699 O O . ARG A 1 92 ? 2.738 -6.903 -2.774 1.00 93.94 92 ARG A O 1
ATOM 706 N N . ASP A 1 93 ? 2.577 -8.260 -0.995 1.00 94.25 93 ASP A N 1
ATOM 707 C CA . ASP A 1 93 ? 1.905 -9.341 -1.712 1.00 94.25 93 ASP A CA 1
ATOM 708 C C . ASP A 1 93 ? 0.519 -8.930 -2.211 1.00 94.25 93 ASP A C 1
ATOM 710 O O . ASP A 1 93 ? 0.146 -9.274 -3.334 1.00 94.25 93 ASP A O 1
ATOM 714 N N . GLN A 1 94 ? -0.230 -8.148 -1.432 1.00 94.75 94 GLN A N 1
ATOM 715 C CA . GLN A 1 94 ? -1.508 -7.602 -1.890 1.00 94.75 94 GLN A CA 1
ATOM 716 C C . GLN A 1 94 ? -1.320 -6.621 -3.046 1.00 94.75 94 GLN A C 1
ATOM 718 O O . GLN A 1 94 ? -2.015 -6.742 -4.052 1.00 94.75 94 GLN A O 1
ATOM 723 N N . ILE A 1 95 ? -0.346 -5.712 -2.957 1.00 94.75 95 ILE A N 1
ATOM 724 C CA . ILE A 1 95 ? -0.020 -4.771 -4.038 1.00 94.75 95 ILE A CA 1
ATOM 725 C C . ILE A 1 95 ? 0.313 -5.534 -5.322 1.00 94.75 95 ILE A C 1
ATOM 727 O O . ILE A 1 95 ? -0.279 -5.255 -6.363 1.00 94.75 95 ILE A O 1
ATOM 731 N N . LYS A 1 96 ? 1.187 -6.547 -5.249 1.00 94.31 96 LYS A N 1
ATOM 732 C CA . LYS A 1 96 ? 1.528 -7.404 -6.397 1.00 94.31 96 LYS A CA 1
ATOM 733 C C . LYS A 1 96 ? 0.292 -8.086 -6.982 1.00 94.31 96 LYS A C 1
ATOM 735 O O . LYS A 1 96 ? 0.093 -8.055 -8.192 1.00 94.31 96 LYS A O 1
ATOM 740 N N . ARG A 1 97 ? -0.558 -8.682 -6.138 1.00 94.25 97 ARG A N 1
ATOM 741 C CA . ARG A 1 97 ? -1.787 -9.360 -6.586 1.00 94.25 97 ARG A CA 1
ATOM 742 C C . ARG A 1 97 ? -2.743 -8.409 -7.294 1.00 94.25 97 ARG A C 1
ATOM 744 O O . ARG A 1 97 ? -3.318 -8.805 -8.299 1.00 94.25 97 ARG A O 1
ATOM 751 N N . GLN A 1 98 ? -2.931 -7.195 -6.781 1.00 92.25 98 GLN A N 1
ATOM 752 C CA . GLN A 1 98 ? -3.800 -6.214 -7.433 1.00 92.25 98 GLN A CA 1
ATOM 753 C C . GLN A 1 98 ? -3.178 -5.682 -8.727 1.00 92.25 98 GLN A C 1
ATOM 755 O O . GLN A 1 98 ? -3.885 -5.510 -9.712 1.00 92.25 98 GLN A O 1
ATOM 760 N N . TYR A 1 99 ? -1.860 -5.482 -8.752 1.00 89.25 99 TYR A N 1
ATOM 761 C CA . TYR A 1 99 ? -1.147 -5.013 -9.938 1.00 89.25 99 TYR A CA 1
ATOM 762 C C . TYR A 1 99 ? -1.245 -6.006 -11.103 1.00 89.25 99 TYR A C 1
ATOM 764 O O . TYR A 1 99 ? -1.449 -5.600 -12.240 1.00 89.25 99 TYR A O 1
ATOM 772 N N . LEU A 1 100 ? -1.155 -7.309 -10.817 1.00 88.62 100 LEU A N 1
ATOM 773 C CA . LEU A 1 100 ? -1.268 -8.382 -11.815 1.00 88.62 100 LEU A CA 1
ATOM 774 C C . LEU A 1 100 ? -2.707 -8.665 -12.278 1.00 88.62 100 LEU A C 1
ATOM 776 O O . LEU A 1 100 ? -2.896 -9.443 -13.207 1.00 88.62 100 LEU A O 1
ATOM 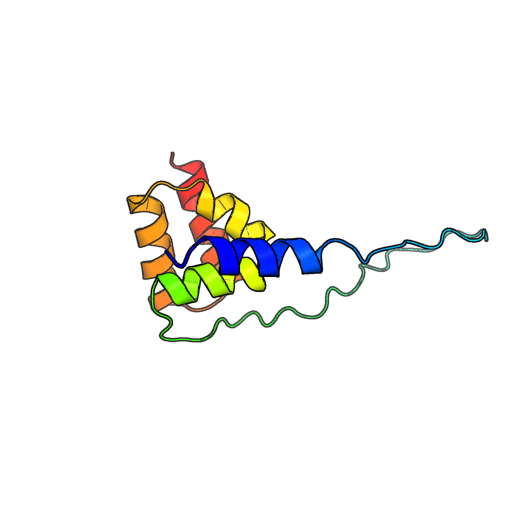780 N N . ARG A 1 101 ? -3.717 -8.107 -11.602 1.00 80.56 101 ARG A N 1
ATOM 781 C CA . ARG A 1 101 ? -5.144 -8.303 -11.916 1.00 80.56 101 ARG A CA 1
ATOM 782 C C . ARG A 1 101 ? -5.756 -7.159 -12.729 1.00 80.56 101 ARG A C 1
ATOM 784 O O . ARG A 1 101 ? -6.957 -7.213 -12.984 1.00 80.56 101 ARG A O 1
ATOM 791 N N . LYS A 1 102 ? -4.965 -6.135 -13.052 1.00 55.81 102 LYS A N 1
ATOM 792 C CA . LYS A 1 102 ? -5.366 -5.045 -13.943 1.00 55.81 102 LYS A CA 1
ATOM 793 C C . LYS A 1 102 ? -5.585 -5.528 -15.370 1.00 55.81 102 LYS A C 1
ATOM 795 O O . LYS A 1 102 ? -4.823 -6.419 -15.806 1.00 55.81 102 LYS A O 1
#

Foldseek 3Di:
DPPVVVVVVVVVVPPDDDDDDDDDDDDDDDDDPPPDPPQPQAADAPDDLVRVLVCCCVRPVVLSVLLVPADPVLVVQLVVQCNVPVGVVSSSVSSVVRSVVD

Secondary structure (DSSP, 8-state):
--SHHHHHHHHTTSS-------------------------SBPPSS--HHHHHHHHHHH-HHHHHHHHTS-HHHHHHHHHHHHH--BHHHHHHHHHHHHTT-

pLDDT: mean 75.77, std 20.08, range [38.59, 94.81]